Protein AF-A0AAW8NJ33-F1 (afdb_monomer_lite)

Radius of gyration: 16.61 Å; chains: 1; bounding box: 42×34×48 Å

pLDDT: mean 89.65, std 7.34, range [50.09, 96.75]

Sequence (175 aa):
MHDIQELSGLYKKQVSRLIEENIEGLTFYVKQEAFSHMTISAAFWHGDLYWNIWNKDGSKFEPHTRLSHDEFIVEDVYFNKDEATVKLRAIYDKWNQATADDDGEEDDEGEDLFSRLIRQSHEALAAAFH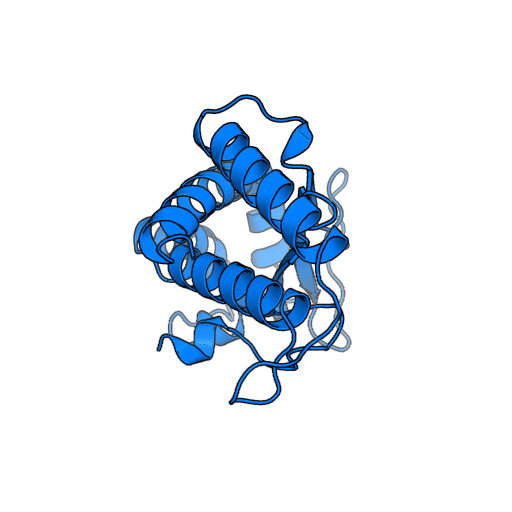SDTVTQQLMTILVQNPNFEAAKFNQVIRVEDPDGQFEFNFLEQLA

Secondary structure (DSSP, 8-state):
---HHHHHHHHHHHHHHHHHHTHHHHHHHHTSTTEEEEEEEEETTTTEEEEEEEEPTT--PPPPSS--STT-EEEETTT--SHHHHHHHHHHHHHHHHHHS------TTS--HHHHHHHHHHHHHHHHHTSHHHHHHHHHHHTTSTT--GGGHHHHEEE--TTSSS-S-GGGGG-

Organism: NCBI:txid173509

Foldseek 3Di:
DDDLQLLLVLLLVVLLVVCVVCVVVLLQFLQDPQWFAKEWAAPLLQQWIFIATGGDPPDDHDDDPPADRGSRDTDRLVPDDDPSSVVSNVVSVVLNVCVVVFPQDAPPVRHGSVRVVRLSNLLSNLVSCVDPSNVVSVCVRNVSHPPDDSVCNPVRYFYDDPVVSDPGGSNVVVD

Structure (mmCIF, N/CA/C/O backbone):
data_AF-A0AAW8NJ33-F1
#
_entry.id   AF-A0AAW8NJ33-F1
#
loop_
_atom_site.group_PDB
_atom_site.id
_atom_site.type_symbol
_atom_site.label_atom_id
_atom_site.label_alt_id
_atom_site.label_comp_id
_atom_site.label_asym_id
_atom_site.label_entity_id
_atom_site.label_seq_id
_atom_site.pdbx_PDB_ins_code
_atom_site.Cartn_x
_atom_site.Cartn_y
_atom_site.Cartn_z
_atom_site.occupancy
_atom_site.B_iso_or_equiv
_atom_site.auth_seq_id
_atom_site.auth_comp_id
_atom_site.auth_asym_id
_atom_site.auth_atom_id
_atom_site.pdbx_PDB_model_num
ATOM 1 N N . MET A 1 1 ? 16.441 -0.376 -15.353 1.00 50.09 1 MET A N 1
ATOM 2 C CA . MET A 1 1 ? 16.050 -0.545 -13.940 1.00 50.09 1 MET A CA 1
ATOM 3 C C . MET A 1 1 ? 15.988 0.817 -13.283 1.00 50.09 1 MET A C 1
ATOM 5 O O . MET A 1 1 ? 16.983 1.530 -13.322 1.00 50.09 1 MET A O 1
ATOM 9 N N . HIS A 1 2 ? 14.821 1.203 -12.765 1.00 57.69 2 HIS A N 1
ATOM 10 C CA . HIS A 1 2 ? 14.715 2.375 -11.894 1.00 57.69 2 HIS A CA 1
ATOM 11 C C . HIS A 1 2 ? 15.329 2.057 -10.529 1.00 57.69 2 HIS A C 1
ATOM 13 O O . HIS A 1 2 ? 15.330 0.903 -10.106 1.00 57.69 2 HIS A O 1
ATOM 19 N N . ASP A 1 3 ? 15.864 3.074 -9.862 1.00 76.50 3 ASP A N 1
ATOM 20 C CA . ASP A 1 3 ? 16.368 2.945 -8.500 1.00 76.50 3 ASP A CA 1
ATOM 21 C C . ASP A 1 3 ? 15.181 2.692 -7.553 1.00 76.50 3 ASP A C 1
ATOM 23 O O . ASP A 1 3 ? 14.226 3.474 -7.528 1.00 76.50 3 ASP A O 1
ATOM 27 N N . ILE A 1 4 ? 15.225 1.603 -6.778 1.00 81.50 4 ILE A N 1
ATOM 28 C CA . ILE A 1 4 ? 14.221 1.277 -5.750 1.00 81.50 4 ILE A CA 1
ATOM 29 C C . ILE A 1 4 ? 14.034 2.464 -4.786 1.00 81.50 4 ILE A C 1
ATOM 31 O O . ILE A 1 4 ? 12.927 2.709 -4.300 1.00 81.50 4 ILE A O 1
ATOM 35 N N . GLN A 1 5 ? 15.076 3.271 -4.555 1.00 84.50 5 GLN A N 1
ATOM 36 C CA . GLN A 1 5 ? 14.979 4.486 -3.743 1.00 84.50 5 GLN A CA 1
ATOM 37 C C . GLN A 1 5 ? 14.124 5.580 -4.396 1.00 84.50 5 GLN A C 1
ATOM 39 O O . GLN A 1 5 ? 13.364 6.265 -3.710 1.00 84.50 5 GLN A O 1
ATOM 44 N N . GLU A 1 6 ? 14.210 5.750 -5.717 1.00 90.00 6 GLU A N 1
ATOM 45 C CA . GLU A 1 6 ? 13.376 6.715 -6.439 1.00 90.00 6 GLU A CA 1
ATOM 46 C C . GLU A 1 6 ? 11.907 6.277 -6.399 1.00 90.00 6 GLU A C 1
ATOM 48 O O . GLU A 1 6 ? 11.032 7.068 -6.035 1.00 90.00 6 GLU A O 1
ATOM 53 N N . LEU A 1 7 ? 11.647 5.003 -6.708 1.00 93.94 7 LEU A N 1
ATOM 54 C CA . LEU A 1 7 ? 10.297 4.445 -6.746 1.00 93.94 7 LEU A CA 1
ATOM 55 C C . LEU A 1 7 ? 9.637 4.443 -5.357 1.00 93.94 7 LEU A C 1
ATOM 57 O O . LEU A 1 7 ? 8.502 4.900 -5.214 1.00 93.94 7 LEU A O 1
ATOM 61 N N . SER A 1 8 ? 10.366 4.045 -4.312 1.00 95.25 8 SER A N 1
ATOM 62 C CA . SER A 1 8 ? 9.876 4.122 -2.927 1.00 95.25 8 SER A CA 1
ATOM 63 C C . SER A 1 8 ? 9.587 5.563 -2.496 1.00 95.25 8 SER A C 1
ATOM 65 O O . SER A 1 8 ? 8.627 5.817 -1.770 1.00 95.25 8 SER A O 1
ATOM 67 N N . GLY A 1 9 ? 10.347 6.544 -2.993 1.00 94.94 9 GLY A N 1
ATOM 68 C CA . GLY A 1 9 ? 10.068 7.963 -2.785 1.00 94.94 9 GLY A CA 1
ATOM 69 C C . GLY A 1 9 ? 8.734 8.421 -3.388 1.00 94.94 9 GLY A C 1
ATOM 70 O O . GLY A 1 9 ? 8.048 9.254 -2.784 1.00 94.94 9 GLY A O 1
ATOM 71 N N . LEU A 1 10 ? 8.352 7.881 -4.550 1.00 94.75 10 LEU A N 1
ATOM 72 C CA . LEU A 1 10 ? 7.054 8.139 -5.182 1.00 94.75 10 LEU A CA 1
ATOM 73 C C . LEU A 1 10 ? 5.924 7.454 -4.413 1.00 94.75 10 LEU A C 1
ATOM 75 O O . LEU A 1 10 ? 4.955 8.126 -4.054 1.00 94.75 10 LEU A O 1
ATOM 79 N N . TYR A 1 11 ? 6.086 6.170 -4.079 1.00 95.56 11 TYR A N 1
ATOM 80 C CA . TYR A 1 11 ? 5.107 5.434 -3.278 1.00 95.56 11 TYR A CA 1
ATOM 81 C C . TYR A 1 11 ? 4.877 6.072 -1.922 1.00 95.56 11 TYR A C 1
ATOM 83 O O . TYR A 1 11 ? 3.733 6.254 -1.533 1.00 95.56 11 TYR A O 1
ATOM 91 N N . LYS A 1 12 ? 5.933 6.511 -1.234 1.00 95.75 12 LYS A N 1
ATOM 92 C CA . LYS A 1 12 ? 5.808 7.197 0.054 1.00 95.75 12 LYS A CA 1
ATOM 93 C C . LYS A 1 12 ? 4.862 8.392 -0.032 1.00 95.75 12 LYS A C 1
ATOM 95 O O . LYS A 1 12 ? 4.010 8.558 0.830 1.00 95.75 12 LYS A O 1
ATOM 100 N N . LYS A 1 13 ? 4.984 9.213 -1.082 1.00 94.25 13 LYS A N 1
ATOM 101 C CA . LYS A 1 13 ? 4.096 10.368 -1.288 1.00 94.25 13 LYS A CA 1
ATOM 102 C C . LYS A 1 13 ? 2.649 9.939 -1.539 1.00 94.25 13 LYS A C 1
ATOM 104 O O . LYS A 1 13 ? 1.752 10.539 -0.955 1.00 94.25 13 LYS A O 1
ATOM 109 N N . GLN A 1 14 ? 2.436 8.918 -2.372 1.00 92.50 14 GLN A N 1
ATOM 110 C CA . GLN A 1 14 ? 1.096 8.391 -2.651 1.00 92.50 14 GLN A CA 1
ATOM 111 C C . GLN A 1 14 ? 0.456 7.795 -1.400 1.00 92.50 14 GLN A C 1
ATOM 113 O O . GLN A 1 14 ? -0.628 8.207 -1.009 1.00 92.50 14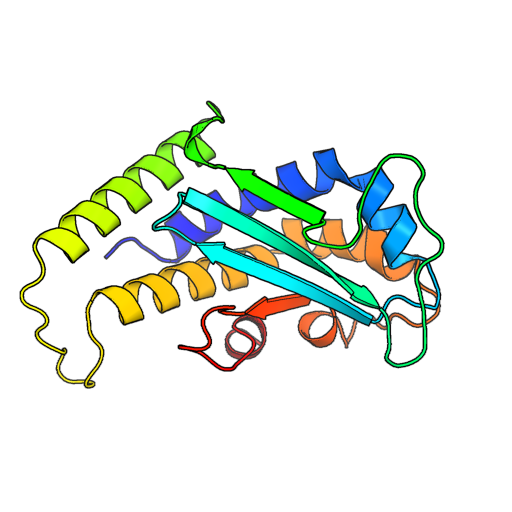 GLN A O 1
ATOM 118 N N . VAL A 1 15 ? 1.162 6.897 -0.717 1.00 94.81 15 VAL A N 1
ATOM 119 C CA . VAL A 1 15 ? 0.700 6.240 0.508 1.00 94.81 15 VAL A CA 1
ATOM 120 C C . VAL A 1 15 ? 0.384 7.265 1.596 1.00 94.81 15 VAL A C 1
ATOM 122 O O . VAL A 1 15 ? -0.680 7.186 2.201 1.00 94.81 15 VAL A O 1
ATOM 125 N N . SER A 1 16 ? 1.243 8.268 1.815 1.00 95.06 16 SER A N 1
ATOM 126 C CA . SER A 1 16 ? 0.956 9.337 2.780 1.00 95.06 16 SER A CA 1
ATOM 127 C C . SER A 1 16 ? -0.328 10.098 2.444 1.00 95.06 16 SER A C 1
ATOM 129 O O . SER A 1 16 ? -1.126 10.340 3.347 1.00 95.06 16 SER A O 1
ATOM 131 N N . ARG A 1 17 ? -0.565 10.430 1.165 1.00 92.62 17 ARG A N 1
ATOM 132 C CA . ARG A 1 17 ? -1.824 11.060 0.742 1.00 92.62 17 ARG A CA 1
ATOM 133 C C . ARG A 1 17 ? -3.015 10.139 0.994 1.00 92.62 17 ARG A C 1
ATOM 135 O O . ARG A 1 17 ? -3.997 10.577 1.578 1.00 92.62 17 ARG A O 1
ATOM 142 N N . LEU A 1 18 ? -2.918 8.873 0.592 1.00 92.81 18 LEU A N 1
ATOM 143 C CA . LEU A 1 18 ? -3.993 7.895 0.758 1.00 92.81 18 LEU A CA 1
ATOM 144 C C . LEU A 1 18 ? -4.374 7.709 2.229 1.00 92.81 18 LEU A C 1
ATOM 146 O O . LEU A 1 18 ? -5.561 7.632 2.546 1.00 92.81 18 LEU A O 1
ATOM 150 N N . ILE A 1 19 ? -3.389 7.703 3.133 1.00 95.12 19 ILE A N 1
ATOM 151 C CA . ILE A 1 19 ? -3.636 7.677 4.578 1.00 95.12 19 ILE A CA 1
ATOM 152 C C . ILE A 1 19 ? -4.395 8.932 5.025 1.00 95.12 19 ILE A C 1
ATOM 154 O O . ILE A 1 19 ? -5.353 8.822 5.786 1.00 95.12 19 ILE A O 1
ATOM 158 N N . GLU A 1 20 ? -3.988 10.117 4.566 1.00 94.38 20 GLU A N 1
ATOM 159 C CA . GLU A 1 20 ? -4.626 11.390 4.927 1.00 94.38 20 GLU A CA 1
ATOM 160 C C . GLU A 1 20 ? -6.067 11.490 4.409 1.00 94.38 20 GLU A C 1
ATOM 162 O O . GLU A 1 20 ? -6.969 11.858 5.164 1.00 94.38 20 GLU A O 1
ATOM 167 N N . GLU A 1 21 ? -6.302 11.120 3.151 1.00 91.88 21 GLU A N 1
ATOM 168 C CA . GLU A 1 21 ? -7.621 11.154 2.509 1.00 91.88 21 GLU A CA 1
ATOM 169 C C . GLU A 1 21 ? -8.598 10.151 3.141 1.00 91.88 21 GLU A C 1
ATOM 171 O O . GLU A 1 21 ? -9.796 10.423 3.221 1.00 91.88 21 GLU A O 1
ATOM 176 N N . ASN A 1 22 ? -8.088 9.027 3.659 1.00 92.88 22 ASN A N 1
ATOM 177 C CA . ASN A 1 22 ? -8.899 7.941 4.214 1.00 92.88 22 ASN A CA 1
ATOM 178 C C . ASN A 1 22 ? -8.799 7.806 5.743 1.00 92.88 22 ASN A C 1
ATOM 180 O O . ASN A 1 22 ? -9.251 6.806 6.312 1.00 92.88 22 ASN A O 1
ATOM 184 N N . ILE A 1 23 ? -8.253 8.813 6.434 1.00 94.25 23 ILE A N 1
ATOM 185 C CA . ILE A 1 23 ? -7.947 8.751 7.871 1.00 94.25 23 ILE A CA 1
ATOM 186 C C . ILE A 1 23 ? -9.169 8.422 8.741 1.00 94.25 23 ILE A C 1
ATOM 188 O O . ILE A 1 23 ? -9.048 7.673 9.714 1.00 94.25 23 ILE A O 1
ATOM 192 N N . GLU A 1 24 ? -10.354 8.937 8.385 1.00 94.00 24 GLU A N 1
ATOM 193 C CA . GLU A 1 24 ? -11.619 8.660 9.086 1.00 94.00 24 GLU A CA 1
ATOM 194 C C . GLU A 1 24 ? -11.956 7.163 9.024 1.00 94.00 24 GLU A C 1
ATOM 196 O O . GLU A 1 24 ? -12.227 6.549 10.057 1.00 94.00 24 GLU A O 1
ATOM 201 N N . GLY A 1 25 ? -11.885 6.567 7.829 1.00 94.06 25 GLY A N 1
ATOM 202 C CA . GLY A 1 25 ? -12.193 5.156 7.594 1.00 94.06 25 GLY A CA 1
ATOM 203 C C . GLY A 1 25 ? -11.167 4.212 8.202 1.00 94.06 25 GLY A C 1
ATOM 204 O O . GLY A 1 25 ? -11.546 3.270 8.899 1.00 94.06 25 GLY A O 1
ATOM 205 N N . LEU A 1 26 ? -9.879 4.512 8.008 1.00 95.56 26 LEU A N 1
ATOM 206 C CA . LEU A 1 26 ? -8.781 3.754 8.605 1.00 95.56 26 LEU A CA 1
ATOM 207 C C . LEU A 1 26 ? -8.940 3.722 10.124 1.00 95.56 26 LEU A C 1
ATOM 209 O O . LEU A 1 26 ? -8.986 2.653 10.724 1.00 95.56 26 LEU A O 1
ATOM 213 N N . THR A 1 27 ? -9.136 4.884 10.748 1.00 96.00 27 THR A N 1
ATOM 214 C CA . THR A 1 27 ? -9.360 4.978 12.195 1.00 96.00 27 THR A CA 1
ATOM 215 C C . THR A 1 27 ? -10.614 4.225 12.630 1.00 96.00 27 THR A C 1
ATOM 217 O O . THR A 1 27 ? -10.607 3.541 13.656 1.00 96.00 27 THR A O 1
ATOM 220 N N . PHE A 1 28 ? -11.706 4.343 11.870 1.00 96.50 28 PHE A N 1
ATOM 221 C CA . PHE A 1 28 ? -12.968 3.693 12.193 1.00 96.50 28 PHE A CA 1
ATOM 222 C C . PHE A 1 28 ? -12.852 2.169 12.223 1.00 96.50 28 PHE A C 1
ATOM 224 O O . PHE A 1 28 ? -13.362 1.569 13.170 1.00 96.50 28 PHE A O 1
ATOM 231 N N . TYR A 1 29 ? -12.205 1.557 11.229 1.00 96.56 29 TYR A N 1
ATOM 232 C CA . TYR A 1 29 ? -12.073 0.103 11.144 1.00 96.56 29 TYR A CA 1
ATOM 233 C C . TYR A 1 29 ? -10.950 -0.434 12.029 1.00 96.56 29 TYR A C 1
ATOM 235 O O . TYR A 1 29 ? -11.167 -1.395 12.768 1.00 96.56 29 TYR A O 1
ATOM 243 N N . VAL A 1 30 ? -9.783 0.219 12.038 1.00 95.94 30 VAL A N 1
ATOM 244 C CA . VAL A 1 30 ? -8.616 -0.238 12.805 1.00 95.94 30 VAL A CA 1
ATOM 245 C C . VAL A 1 30 ? -8.900 -0.280 14.300 1.00 95.94 30 VAL A C 1
ATOM 247 O O . VAL A 1 30 ? -8.473 -1.222 14.952 1.00 95.94 30 VAL A O 1
ATOM 250 N N . LYS A 1 31 ? -9.648 0.671 14.872 1.00 96.31 31 LYS A N 1
ATOM 251 C CA . LYS A 1 31 ? -9.923 0.674 16.323 1.00 96.31 31 LYS A CA 1
ATOM 252 C C . LYS A 1 31 ? -10.848 -0.458 16.793 1.00 96.31 31 LYS A C 1
ATOM 254 O O . LYS A 1 31 ? -10.980 -0.667 17.998 1.00 96.31 31 LYS A O 1
ATOM 259 N N . GLN A 1 32 ? -11.545 -1.139 15.882 1.00 95.81 32 GLN A N 1
ATOM 260 C CA . GLN A 1 32 ? -12.498 -2.182 16.255 1.00 95.81 32 GLN A CA 1
ATOM 261 C C . GLN A 1 32 ? -11.769 -3.449 16.703 1.00 95.81 32 GLN A C 1
ATOM 263 O O . GLN A 1 32 ? -10.747 -3.832 16.136 1.00 95.81 32 GLN A O 1
ATOM 268 N N . GLU A 1 33 ? -12.332 -4.170 17.675 1.00 94.81 33 GLU A N 1
ATOM 269 C CA . GLU A 1 33 ? -11.766 -5.447 18.136 1.00 94.81 33 GLU A CA 1
ATOM 270 C C . GLU A 1 33 ? -11.674 -6.495 17.021 1.00 94.81 33 GLU A C 1
ATOM 272 O O . GLU A 1 33 ? -10.797 -7.363 17.067 1.00 94.81 33 GLU A O 1
ATOM 277 N N . ALA A 1 34 ? -12.548 -6.383 16.016 1.00 95.56 34 ALA A N 1
ATOM 278 C CA . ALA A 1 34 ? -12.573 -7.239 14.845 1.00 95.56 34 ALA A CA 1
ATOM 279 C C . ALA A 1 34 ? -11.354 -7.056 13.932 1.00 95.56 34 ALA A C 1
ATOM 281 O O . ALA A 1 34 ? -11.086 -7.968 13.166 1.00 95.56 34 ALA A O 1
ATOM 282 N N . PHE A 1 35 ? -10.606 -5.950 14.001 1.00 96.31 35 PHE A N 1
ATOM 283 C CA . PHE A 1 35 ? -9.455 -5.712 13.125 1.00 96.31 35 PHE A CA 1
ATOM 284 C C . PHE A 1 35 ? -8.351 -6.767 13.303 1.00 96.31 35 PHE A C 1
ATOM 286 O O . PHE A 1 35 ? -7.963 -7.086 14.429 1.00 96.31 35 PHE A O 1
ATOM 293 N N . SER A 1 36 ? -7.851 -7.290 12.182 1.00 95.06 36 SER A N 1
ATOM 294 C CA . SER A 1 36 ? -6.773 -8.282 12.103 1.00 95.06 36 SER A CA 1
ATOM 295 C C . SER A 1 36 ? -5.500 -7.670 11.520 1.00 95.06 36 SER A C 1
ATOM 297 O O . SER A 1 36 ? -4.483 -7.600 12.208 1.00 95.06 36 SER A O 1
ATOM 299 N N . HIS A 1 37 ? -5.561 -7.217 10.266 1.00 95.44 37 HIS A N 1
ATOM 300 C CA . HIS A 1 37 ? -4.430 -6.666 9.518 1.00 95.44 37 HIS A CA 1
ATOM 301 C C . HIS A 1 37 ? -4.915 -5.889 8.282 1.00 95.44 37 HIS A C 1
ATOM 303 O O . HIS A 1 37 ? -6.112 -5.824 7.996 1.00 95.44 37 HIS A O 1
ATOM 309 N N . MET A 1 38 ? -3.972 -5.294 7.558 1.00 95.38 38 MET A N 1
ATOM 310 C CA . MET A 1 38 ? -4.146 -4.627 6.275 1.00 95.38 38 MET A CA 1
ATOM 311 C C . MET A 1 38 ? -3.186 -5.227 5.252 1.00 95.38 38 MET A C 1
ATOM 313 O O . MET A 1 38 ? -2.046 -5.547 5.595 1.00 95.38 38 MET A O 1
ATOM 317 N N . THR A 1 39 ? -3.636 -5.333 4.007 1.00 94.62 39 THR A N 1
ATOM 318 C CA . THR A 1 39 ? -2.804 -5.760 2.873 1.00 94.62 39 THR A CA 1
ATOM 319 C C . THR A 1 39 ? -2.767 -4.653 1.836 1.00 94.62 39 THR A C 1
ATOM 321 O O . THR A 1 39 ? -3.812 -4.068 1.536 1.00 94.62 39 THR A O 1
ATOM 324 N N . ILE A 1 40 ? -1.586 -4.380 1.291 1.00 94.81 40 ILE A N 1
ATOM 325 C CA . ILE A 1 40 ? -1.364 -3.359 0.274 1.00 94.81 40 ILE A CA 1
ATOM 326 C C . ILE A 1 40 ? -0.598 -3.971 -0.896 1.00 94.81 40 ILE A C 1
ATOM 328 O O . ILE A 1 40 ? 0.382 -4.683 -0.688 1.00 94.81 40 ILE A O 1
ATOM 332 N N . SER A 1 41 ? -1.030 -3.679 -2.116 1.00 94.06 41 SER A N 1
ATOM 333 C CA . SER A 1 41 ? -0.405 -4.188 -3.336 1.00 94.06 41 SER A CA 1
AT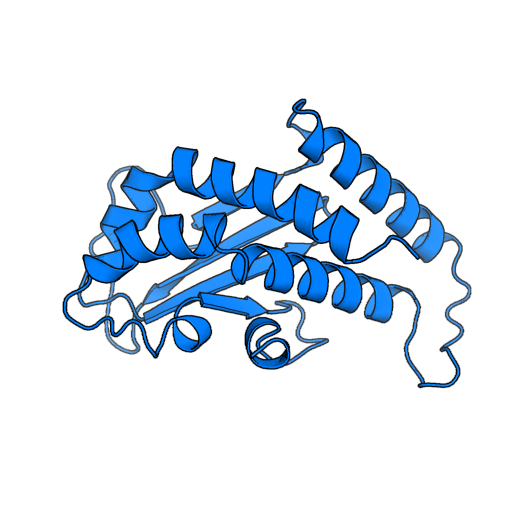OM 334 C C . SER A 1 41 ? -0.389 -3.139 -4.443 1.00 94.06 41 SER A C 1
ATOM 336 O O . SER A 1 41 ? -1.177 -2.187 -4.438 1.00 94.06 41 SER A O 1
ATOM 338 N N . ALA A 1 42 ? 0.544 -3.294 -5.382 1.00 91.94 42 ALA A N 1
ATOM 339 C CA . ALA A 1 42 ? 0.683 -2.422 -6.542 1.00 91.94 42 ALA A CA 1
ATOM 340 C C . ALA A 1 42 ? 0.482 -3.222 -7.830 1.00 91.94 42 ALA A C 1
ATOM 342 O O . ALA A 1 42 ? 1.352 -3.997 -8.226 1.00 91.94 42 ALA A O 1
ATOM 343 N N . ALA A 1 43 ? -0.626 -2.969 -8.524 1.00 89.69 43 ALA A N 1
ATOM 344 C CA . ALA A 1 43 ? -0.909 -3.554 -9.830 1.00 89.69 43 ALA A CA 1
ATOM 345 C C . ALA A 1 43 ? -0.485 -2.577 -10.930 1.00 89.69 43 ALA A C 1
ATOM 347 O O . ALA A 1 43 ? -1.305 -1.856 -11.504 1.00 89.69 43 ALA A O 1
ATOM 348 N N . PHE A 1 44 ? 0.817 -2.511 -11.220 1.00 84.12 44 PHE A N 1
ATOM 349 C CA . PHE A 1 44 ? 1.364 -1.512 -12.150 1.00 84.12 44 PHE A CA 1
ATOM 350 C C . PHE A 1 44 ? 0.756 -1.585 -13.563 1.00 84.12 44 PHE A C 1
ATOM 352 O O . PHE A 1 44 ? 0.695 -0.576 -14.262 1.00 84.12 44 PHE A O 1
ATOM 359 N N . TRP A 1 45 ? 0.285 -2.763 -13.982 1.00 85.94 45 TRP A N 1
ATOM 360 C CA . TRP A 1 45 ? -0.331 -2.987 -15.292 1.00 85.94 45 TRP A CA 1
ATOM 361 C C . TRP A 1 45 ? -1.751 -2.415 -15.399 1.00 85.94 45 TRP A C 1
ATOM 363 O O . TRP A 1 45 ? -2.206 -2.102 -16.499 1.00 85.94 45 TRP A O 1
ATOM 373 N N . HIS A 1 46 ? -2.434 -2.230 -14.268 1.00 84.38 46 HIS A N 1
ATOM 374 C CA . HIS A 1 46 ? -3.692 -1.482 -14.178 1.00 84.38 46 HIS A CA 1
ATOM 375 C C . HIS A 1 46 ? -3.480 -0.040 -13.710 1.00 84.38 46 HIS A C 1
ATOM 377 O O . HIS A 1 46 ? -4.336 0.808 -13.930 1.00 84.38 46 HIS A O 1
ATOM 383 N N . GLY A 1 47 ? -2.305 0.257 -13.151 1.00 84.31 47 GLY A N 1
ATOM 384 C CA . GLY A 1 47 ? -2.009 1.544 -12.540 1.00 84.31 47 GLY A CA 1
ATOM 385 C C . GLY A 1 47 ? -2.692 1.728 -11.197 1.00 84.31 47 GLY A C 1
ATOM 386 O O . GLY A 1 47 ? -2.904 2.865 -10.801 1.00 84.31 47 GLY A O 1
ATOM 387 N N . ASP A 1 48 ? -2.994 0.642 -10.492 1.00 89.25 48 ASP A N 1
ATOM 388 C CA . ASP A 1 48 ? -3.740 0.703 -9.242 1.00 89.25 48 ASP A CA 1
ATOM 389 C C . ASP A 1 48 ? -2.856 0.435 -8.023 1.00 89.25 48 ASP A C 1
ATOM 391 O O . ASP A 1 48 ? -1.921 -0.376 -8.059 1.00 89.25 48 ASP A O 1
ATOM 395 N N . LEU A 1 49 ? -3.202 1.089 -6.915 1.00 91.44 49 LEU A N 1
ATOM 396 C CA . LEU A 1 49 ? -2.805 0.678 -5.572 1.00 91.44 49 LEU A CA 1
ATOM 397 C C . LEU A 1 49 ? -4.030 0.154 -4.832 1.00 91.44 49 LEU A C 1
ATOM 399 O O . LEU A 1 49 ? -4.998 0.891 -4.625 1.00 91.44 49 LEU A O 1
ATOM 403 N N . TYR A 1 50 ? -3.960 -1.103 -4.405 1.00 92.12 50 TYR A N 1
ATOM 404 C CA . TYR A 1 50 ? -5.016 -1.743 -3.634 1.00 92.12 50 TYR A CA 1
ATOM 405 C C . TYR A 1 50 ? -4.655 -1.734 -2.155 1.00 92.12 50 TYR A C 1
ATOM 407 O O . TYR A 1 50 ? -3.537 -2.080 -1.779 1.00 92.12 50 TYR A O 1
ATOM 415 N N . TRP A 1 51 ? -5.614 -1.370 -1.306 1.00 94.00 51 TRP A N 1
ATOM 416 C CA . TRP A 1 51 ? -5.506 -1.460 0.147 1.00 94.00 51 TRP A CA 1
ATOM 417 C C . TRP A 1 51 ? -6.762 -2.125 0.696 1.00 94.00 51 TRP A C 1
ATOM 419 O O . TRP A 1 51 ? -7.861 -1.605 0.522 1.00 94.00 51 TRP A O 1
ATOM 429 N N . ASN A 1 52 ? -6.603 -3.235 1.414 1.00 93.88 52 ASN A N 1
ATOM 430 C CA . ASN A 1 52 ? -7.702 -3.935 2.082 1.00 93.88 52 ASN A CA 1
ATOM 431 C C . ASN A 1 52 ? -7.543 -3.921 3.603 1.00 93.88 52 ASN A C 1
ATOM 433 O O . ASN A 1 52 ? -6.423 -3.892 4.121 1.00 93.88 52 ASN A O 1
ATOM 437 N N . ILE A 1 53 ? -8.669 -3.965 4.322 1.00 95.25 53 ILE A N 1
ATOM 438 C CA . ILE A 1 53 ? -8.704 -4.076 5.783 1.00 95.25 53 ILE A CA 1
ATOM 439 C C . ILE A 1 53 ? -9.428 -5.365 6.163 1.00 95.25 53 ILE A C 1
ATOM 441 O O . ILE A 1 53 ? -10.609 -5.546 5.873 1.00 95.25 53 ILE A O 1
ATOM 445 N N . TRP A 1 54 ? -8.725 -6.234 6.881 1.00 95.31 54 TRP A N 1
ATOM 446 C CA . TRP A 1 54 ? -9.200 -7.568 7.214 1.00 95.31 54 TRP A CA 1
ATOM 447 C C . TRP A 1 54 ? -9.658 -7.657 8.663 1.00 95.31 54 TRP A C 1
ATOM 449 O O . TRP A 1 54 ? -9.018 -7.147 9.591 1.00 95.31 54 TRP A O 1
ATOM 459 N N . ASN A 1 55 ? -10.764 -8.359 8.865 1.00 94.75 55 ASN A N 1
ATOM 460 C CA . ASN A 1 55 ? -11.244 -8.772 10.172 1.00 94.75 55 ASN A CA 1
ATOM 461 C C . ASN A 1 55 ? -10.590 -10.090 10.621 1.00 94.75 55 ASN A C 1
ATOM 463 O O . ASN A 1 55 ? -10.072 -10.867 9.825 1.00 94.75 55 ASN A O 1
ATOM 467 N N . LYS A 1 56 ? -10.611 -10.347 11.928 1.00 94.56 56 LYS A N 1
ATOM 468 C CA . LYS A 1 56 ? -10.211 -11.619 12.533 1.00 94.56 56 LYS A CA 1
ATOM 469 C C . LYS A 1 56 ? -11.202 -12.707 12.145 1.00 94.56 56 LYS A C 1
ATOM 471 O O . LYS A 1 56 ? -12.409 -12.455 12.079 1.00 94.56 56 LYS A O 1
ATOM 476 N N . ASP A 1 57 ? -10.701 -13.929 12.012 1.00 92.81 57 ASP A N 1
ATOM 477 C CA . ASP A 1 57 ? -11.531 -15.104 11.771 1.00 92.81 57 ASP A CA 1
ATOM 478 C C . ASP A 1 57 ? -12.653 -15.216 12.811 1.00 92.81 57 ASP A C 1
ATOM 480 O O . ASP A 1 57 ? -12.445 -15.069 14.019 1.00 92.81 57 ASP A O 1
ATOM 484 N N . GLY A 1 58 ? -13.877 -15.435 12.331 1.00 92.94 58 GLY A N 1
ATOM 485 C CA . GLY A 1 58 ? -15.071 -15.532 13.175 1.00 92.94 58 GLY A CA 1
ATOM 486 C C . GLY A 1 58 ? -15.578 -14.206 13.758 1.00 92.94 58 GLY A C 1
ATOM 487 O O . GLY A 1 58 ? -16.609 -14.210 14.427 1.00 92.94 58 GLY A O 1
ATOM 488 N N . SER A 1 59 ? -14.912 -13.079 13.490 1.00 94.50 59 SER A N 1
ATOM 489 C CA . SER A 1 59 ? -15.368 -11.730 13.861 1.00 94.50 59 SER A CA 1
ATOM 490 C C . SER A 1 59 ? -15.928 -10.995 12.643 1.00 94.50 59 SER A C 1
ATOM 492 O O . SER A 1 59 ? -15.723 -11.430 11.516 1.00 94.50 59 SER A O 1
ATOM 494 N N . LYS A 1 60 ? -16.635 -9.878 12.835 1.00 94.75 60 LYS A N 1
ATOM 495 C CA . LYS A 1 60 ? -17.072 -8.984 11.748 1.00 94.75 60 LYS A CA 1
ATOM 496 C C . LYS A 1 60 ? -16.907 -7.536 12.180 1.00 94.75 60 LYS A C 1
ATOM 498 O O . LYS A 1 60 ? -17.058 -7.244 13.364 1.00 94.75 60 LYS A O 1
ATOM 503 N N . PHE A 1 61 ? -16.609 -6.654 11.233 1.00 95.88 61 PHE A N 1
ATOM 504 C CA . PHE A 1 61 ? -16.648 -5.224 11.497 1.00 95.88 61 PHE A CA 1
ATOM 505 C C . PHE A 1 61 ? -18.086 -4.750 11.683 1.00 95.88 61 PHE A C 1
ATOM 507 O O . PHE A 1 61 ? -19.000 -5.186 10.980 1.00 95.88 61 PHE A O 1
ATOM 514 N N . GLU A 1 62 ? -18.262 -3.797 12.588 1.00 95.56 62 GLU A N 1
ATOM 515 C CA . GLU A 1 62 ? -19.412 -2.914 12.539 1.00 95.56 62 GLU A CA 1
ATOM 516 C C . GLU A 1 62 ? -19.270 -2.021 11.297 1.00 95.56 62 GLU A C 1
ATOM 518 O O . GLU A 1 62 ? -18.213 -1.402 11.110 1.00 95.56 62 GLU A O 1
ATOM 523 N N . PRO A 1 63 ? -20.290 -1.959 10.427 1.00 93.81 63 PRO A N 1
ATOM 524 C CA . PRO A 1 63 ? -20.174 -1.289 9.141 1.00 93.81 63 PRO A CA 1
ATOM 525 C C . PRO A 1 63 ? -20.131 0.234 9.297 1.00 93.81 63 PRO A C 1
ATOM 527 O O . PRO A 1 63 ? -20.868 0.822 10.095 1.00 93.81 63 PRO A O 1
ATOM 530 N N . HIS A 1 64 ? -19.320 0.897 8.473 1.00 92.88 64 HIS A N 1
ATOM 531 C CA . HIS A 1 64 ? -19.401 2.344 8.307 1.00 92.88 64 HIS A CA 1
ATOM 532 C C . HIS A 1 64 ? -20.512 2.708 7.312 1.00 92.88 64 HIS A C 1
ATOM 534 O O . HIS A 1 64 ? -20.705 2.046 6.297 1.00 92.88 64 HIS A O 1
ATOM 540 N N . THR A 1 65 ? -21.222 3.813 7.549 1.00 89.69 65 THR A N 1
ATOM 541 C CA . THR A 1 65 ? -22.359 4.229 6.696 1.00 89.69 65 THR A CA 1
ATOM 542 C C . THR A 1 65 ? -21.968 4.625 5.270 1.00 89.69 65 THR A C 1
ATOM 544 O O . THR A 1 65 ? -22.833 4.707 4.403 1.00 89.69 65 THR A O 1
ATOM 547 N N . ARG A 1 66 ? -20.684 4.922 5.037 1.00 88.00 66 ARG A N 1
ATOM 548 C CA . ARG A 1 66 ? -20.175 5.487 3.776 1.00 88.00 66 ARG A CA 1
ATOM 549 C C . ARG A 1 66 ? -18.920 4.808 3.228 1.00 88.00 66 ARG A C 1
ATOM 551 O O . ARG A 1 66 ? -18.522 5.134 2.122 1.00 88.00 66 ARG A O 1
ATOM 558 N N . LEU A 1 67 ? -18.269 3.944 4.007 1.00 87.00 67 LEU A N 1
ATOM 559 C CA . LEU A 1 67 ? -16.954 3.387 3.669 1.00 87.00 67 LEU A CA 1
ATOM 560 C C . LEU A 1 67 ? -17.030 1.869 3.790 1.00 87.00 67 LEU A C 1
ATOM 562 O O . LEU A 1 67 ? -17.514 1.379 4.805 1.00 87.00 67 LEU A O 1
ATOM 566 N N . SER A 1 68 ? -16.571 1.137 2.783 1.00 87.56 68 SER A N 1
ATOM 567 C CA . SER A 1 68 ? -16.399 -0.321 2.852 1.00 87.56 68 SER A CA 1
ATOM 568 C C . SER A 1 68 ? -15.040 -0.645 3.466 1.00 87.56 68 SER A C 1
ATOM 570 O O . SER A 1 68 ? -14.138 0.166 3.315 1.00 87.56 68 SER A O 1
ATOM 572 N N . HIS A 1 69 ? -14.889 -1.781 4.155 1.00 85.88 69 HIS A N 1
ATOM 573 C CA . HIS A 1 69 ? -13.566 -2.317 4.522 1.00 85.88 69 HIS A CA 1
ATOM 574 C C . HIS A 1 69 ? -13.001 -3.273 3.456 1.00 85.88 69 HIS A C 1
ATOM 576 O O . HIS A 1 69 ? -11.787 -3.474 3.398 1.00 85.88 69 HIS A O 1
ATOM 582 N N . ASP A 1 70 ? -13.880 -3.845 2.627 1.00 83.62 70 ASP A N 1
ATOM 583 C CA . ASP A 1 70 ? -13.528 -4.634 1.445 1.00 83.62 70 ASP A CA 1
ATOM 584 C C . ASP A 1 70 ? -13.130 -3.676 0.319 1.00 83.62 70 ASP A C 1
ATOM 586 O O . ASP A 1 70 ? -13.861 -2.705 0.095 1.00 83.62 70 ASP A O 1
ATOM 590 N N . GLU A 1 71 ? -12.000 -3.930 -0.354 1.00 82.56 71 GLU A N 1
ATOM 591 C CA . GLU A 1 71 ? -11.421 -3.040 -1.381 1.00 82.56 71 GLU A CA 1
ATOM 592 C C . GLU A 1 71 ? -11.350 -1.589 -0.889 1.00 82.56 71 GLU A C 1
ATOM 594 O O . GLU A 1 71 ? -11.746 -0.649 -1.576 1.00 82.56 71 GLU A O 1
ATOM 599 N N . PHE A 1 72 ? -10.892 -1.429 0.361 1.00 84.88 72 PHE A N 1
ATOM 600 C CA . PHE A 1 72 ? -10.970 -0.180 1.121 1.00 84.88 72 PHE A CA 1
ATOM 601 C C . PHE A 1 72 ? -10.430 1.022 0.332 1.00 84.88 72 PHE A C 1
ATOM 603 O O . PHE A 1 72 ? -11.053 2.085 0.340 1.00 84.88 72 PHE A O 1
ATOM 610 N N . ILE A 1 73 ? -9.307 0.850 -0.372 1.00 81.81 73 ILE A N 1
ATOM 611 C CA . ILE A 1 73 ? -8.821 1.793 -1.385 1.00 81.81 73 ILE A CA 1
ATOM 612 C C . ILE A 1 73 ? -8.493 1.021 -2.660 1.00 81.81 73 ILE A C 1
ATOM 614 O O . ILE A 1 73 ? -7.741 0.047 -2.626 1.00 81.81 73 ILE A O 1
ATOM 618 N N . VAL A 1 74 ? -9.009 1.530 -3.777 1.00 81.38 74 VAL A N 1
ATOM 619 C CA . VAL A 1 74 ? -8.540 1.238 -5.132 1.00 81.38 74 VAL A CA 1
ATOM 620 C C . VAL A 1 74 ? -8.158 2.582 -5.739 1.00 81.38 74 VAL A C 1
ATOM 622 O O . VAL A 1 74 ? -9.029 3.348 -6.151 1.00 81.38 74 VAL A O 1
ATOM 625 N N . GLU A 1 75 ? -6.872 2.922 -5.685 1.00 81.44 75 GLU A N 1
ATOM 626 C CA . GLU A 1 75 ? -6.377 4.198 -6.204 1.00 81.44 75 GLU A CA 1
ATOM 627 C C . GLU A 1 75 ? -5.821 4.010 -7.608 1.00 81.44 75 GLU A C 1
ATOM 629 O O . GLU A 1 75 ? -4.720 3.482 -7.767 1.00 81.44 75 GLU A O 1
ATOM 634 N N . ASP A 1 76 ? -6.553 4.525 -8.594 1.00 81.12 76 ASP A N 1
ATOM 635 C CA . ASP A 1 76 ? -6.094 4.593 -9.976 1.00 81.12 76 ASP A CA 1
ATOM 636 C C . ASP A 1 76 ? -5.124 5.774 -10.148 1.00 81.12 76 ASP A C 1
ATOM 638 O O . ASP A 1 76 ? -5.495 6.955 -10.260 1.00 81.12 76 ASP A O 1
ATOM 642 N N . VAL A 1 77 ? -3.839 5.430 -10.201 1.00 76.25 77 VAL A N 1
ATOM 643 C CA . VAL A 1 77 ? -2.712 6.340 -10.415 1.00 76.25 77 VAL A CA 1
ATOM 644 C C . VAL A 1 77 ? -2.866 7.097 -11.746 1.00 76.25 77 VAL A C 1
ATOM 646 O O . VAL A 1 77 ? -2.304 8.174 -11.920 1.00 76.25 77 VAL A O 1
ATOM 649 N N . TYR A 1 78 ? -3.658 6.644 -12.715 1.00 76.88 78 TYR A N 1
ATOM 650 C CA . TYR A 1 78 ? -3.823 7.363 -13.977 1.00 76.88 78 TYR A CA 1
ATOM 651 C C . TYR A 1 78 ? -4.654 8.652 -13.876 1.00 76.88 78 TYR A C 1
ATOM 653 O O . TYR A 1 78 ? -4.485 9.533 -14.737 1.00 76.88 78 TYR A O 1
ATOM 661 N N . PHE A 1 79 ? -5.512 8.808 -12.860 1.00 76.06 79 PHE A N 1
ATOM 662 C CA . PHE A 1 79 ? -6.421 9.959 -12.750 1.00 76.06 79 PHE A CA 1
ATOM 663 C C . PHE A 1 79 ? -5.870 11.140 -11.947 1.00 76.06 79 PHE A C 1
ATOM 665 O O . PHE A 1 79 ? -6.334 12.274 -12.139 1.00 76.06 79 PHE A O 1
ATOM 672 N N . ASN A 1 80 ? -4.865 10.926 -11.096 1.00 76.19 80 ASN A N 1
ATOM 673 C CA . ASN A 1 80 ? -4.283 12.008 -10.311 1.00 76.19 80 ASN A CA 1
ATOM 674 C C . ASN A 1 80 ? -3.232 12.803 -11.109 1.00 76.19 80 ASN A C 1
ATOM 676 O O . ASN A 1 80 ? -2.570 12.300 -12.016 1.00 76.19 80 ASN A O 1
ATOM 680 N N . LYS A 1 81 ? -3.098 14.096 -10.806 1.00 82.94 81 LYS A N 1
ATOM 681 C CA . LYS A 1 81 ? -2.209 15.024 -11.530 1.00 82.94 81 LYS A CA 1
ATOM 682 C C . LYS A 1 81 ? -1.080 15.579 -10.676 1.00 82.94 81 LYS A C 1
ATOM 684 O O . LYS A 1 81 ? -0.341 16.444 -11.149 1.00 82.94 81 LYS A O 1
ATOM 689 N N . ASP A 1 82 ? -0.941 15.129 -9.433 1.00 88.00 82 ASP A N 1
ATOM 690 C CA . ASP A 1 82 ? 0.223 15.496 -8.640 1.00 88.00 82 ASP A CA 1
ATOM 691 C C . ASP A 1 82 ? 1.514 14.926 -9.250 1.00 88.00 82 ASP A C 1
ATOM 693 O O . ASP A 1 82 ? 1.523 13.939 -9.990 1.00 88.00 82 ASP A O 1
ATOM 697 N N . GLU A 1 83 ? 2.631 15.576 -8.931 1.00 89.81 83 GLU A N 1
ATOM 698 C CA . GLU A 1 83 ? 3.932 15.269 -9.522 1.00 89.81 83 GLU A CA 1
ATOM 699 C C . GLU A 1 83 ? 4.363 13.811 -9.299 1.00 89.81 83 GLU A C 1
ATOM 701 O O . GLU A 1 83 ? 4.979 13.216 -10.183 1.00 89.81 83 GLU A O 1
ATOM 706 N N . ALA A 1 84 ? 4.069 13.232 -8.130 1.00 89.25 84 ALA A N 1
ATOM 707 C CA . ALA A 1 84 ? 4.504 11.877 -7.817 1.00 89.25 84 ALA A CA 1
ATOM 708 C C . ALA A 1 84 ? 3.698 10.843 -8.605 1.00 89.25 84 ALA A C 1
ATOM 710 O O . ALA A 1 84 ? 4.288 9.919 -9.159 1.00 89.25 84 ALA A O 1
ATOM 711 N N . THR A 1 85 ? 2.388 11.052 -8.729 1.00 88.44 85 THR A N 1
ATOM 712 C CA . THR A 1 85 ? 1.514 10.212 -9.552 1.00 88.44 85 THR A CA 1
ATOM 713 C C . THR A 1 85 ? 1.921 10.257 -11.021 1.00 88.44 85 THR A C 1
ATOM 715 O O . THR A 1 85 ? 2.107 9.216 -11.643 1.00 88.44 85 THR A O 1
ATOM 718 N N . VAL A 1 86 ? 2.149 11.452 -11.578 1.00 91.19 86 VAL A N 1
ATOM 719 C CA . VAL A 1 86 ? 2.563 11.597 -12.985 1.00 91.19 86 VAL A CA 1
ATOM 720 C C . VAL A 1 86 ? 3.876 10.857 -13.262 1.00 91.19 86 VAL A C 1
ATOM 722 O O . VAL A 1 86 ? 4.030 10.241 -14.317 1.00 91.19 86 VAL A O 1
ATOM 725 N N . LYS A 1 87 ? 4.822 10.885 -12.315 1.00 92.81 87 LYS A N 1
ATOM 726 C CA . LYS A 1 87 ? 6.076 10.129 -12.427 1.00 92.81 87 LYS A CA 1
ATOM 727 C C . LYS A 1 87 ? 5.856 8.623 -12.317 1.00 92.81 87 LYS A C 1
ATOM 729 O O . LYS A 1 87 ? 6.425 7.895 -13.123 1.00 92.81 87 LYS A O 1
ATOM 734 N N . LEU A 1 88 ? 5.032 8.171 -11.371 1.00 92.00 88 LEU A N 1
ATOM 735 C CA . LEU A 1 88 ? 4.721 6.752 -11.186 1.00 92.00 88 LEU A CA 1
ATOM 736 C C . LEU A 1 88 ? 4.045 6.174 -12.436 1.00 92.00 88 LEU A C 1
ATOM 738 O O . LEU A 1 88 ? 4.506 5.175 -12.979 1.00 92.00 88 LEU A O 1
ATOM 742 N N . ARG A 1 89 ? 3.062 6.894 -12.984 1.00 90.88 89 ARG A N 1
ATOM 743 C CA . ARG A 1 89 ? 2.434 6.590 -14.272 1.00 90.88 89 ARG A CA 1
ATOM 744 C C . ARG A 1 89 ? 3.459 6.436 -15.395 1.00 90.88 89 ARG A C 1
ATOM 746 O O . ARG A 1 89 ? 3.417 5.466 -16.138 1.00 90.88 89 ARG A O 1
ATOM 753 N N . ALA A 1 90 ? 4.393 7.377 -15.526 1.00 91.81 90 ALA A N 1
ATOM 754 C CA . ALA A 1 90 ? 5.407 7.310 -16.576 1.00 91.81 90 ALA A CA 1
ATOM 755 C C . ALA A 1 90 ? 6.364 6.113 -16.415 1.00 91.81 90 ALA A C 1
ATOM 757 O O . ALA A 1 90 ? 6.947 5.668 -17.404 1.00 91.81 90 ALA A O 1
ATOM 758 N N . ILE A 1 91 ? 6.561 5.613 -15.191 1.00 92.81 91 ILE A N 1
ATOM 759 C CA . ILE A 1 91 ? 7.319 4.383 -14.926 1.00 92.81 91 ILE A CA 1
ATOM 760 C C . ILE A 1 91 ? 6.493 3.171 -15.360 1.00 92.81 91 ILE A C 1
ATOM 762 O O . ILE A 1 91 ? 6.989 2.364 -16.142 1.00 92.81 91 ILE A O 1
ATOM 766 N N . TYR A 1 92 ? 5.234 3.087 -14.929 1.00 92.56 92 TYR A N 1
ATOM 767 C CA . TYR A 1 92 ? 4.332 1.995 -15.296 1.00 92.56 92 TYR A CA 1
ATOM 768 C C . TYR A 1 92 ? 4.117 1.900 -16.809 1.00 92.56 92 TYR A C 1
ATOM 770 O O . TYR A 1 92 ? 4.210 0.815 -17.367 1.00 92.56 92 TYR A O 1
ATOM 778 N N . ASP A 1 93 ? 3.945 3.028 -17.504 1.00 91.38 93 ASP A N 1
ATOM 779 C CA . ASP A 1 93 ? 3.800 3.055 -18.965 1.00 91.38 93 ASP A CA 1
ATOM 780 C C . ASP A 1 93 ? 5.047 2.485 -19.670 1.00 91.38 93 ASP A C 1
ATOM 782 O O . ASP A 1 93 ? 4.934 1.760 -20.659 1.00 91.38 93 ASP A O 1
ATOM 786 N N . LYS A 1 94 ? 6.252 2.760 -19.148 1.00 91.75 94 LYS A N 1
ATOM 787 C CA . LYS A 1 94 ? 7.495 2.171 -19.675 1.00 91.75 94 LYS A CA 1
ATOM 788 C C . LYS A 1 94 ? 7.587 0.679 -19.389 1.00 91.75 94 LYS A C 1
ATOM 790 O O . LYS A 1 94 ? 8.088 -0.056 -20.231 1.00 91.75 94 LYS A O 1
ATOM 795 N N . TRP A 1 95 ? 7.158 0.252 -18.207 1.00 92.88 95 TRP A N 1
ATOM 796 C CA . TRP A 1 95 ? 7.146 -1.154 -17.812 1.00 92.88 95 TRP A CA 1
ATOM 797 C C . TRP A 1 95 ? 6.168 -1.957 -18.661 1.00 92.88 95 TRP A C 1
ATOM 799 O O . TRP A 1 95 ? 6.574 -2.962 -19.225 1.00 92.88 95 TRP A O 1
ATOM 809 N N . ASN A 1 96 ? 4.950 -1.454 -18.859 1.00 90.25 96 ASN A N 1
ATOM 810 C CA . ASN A 1 96 ? 3.946 -2.068 -19.727 1.00 90.25 96 ASN A CA 1
ATOM 811 C C . ASN A 1 96 ? 4.410 -2.158 -21.187 1.00 90.25 96 ASN A C 1
ATOM 813 O O . ASN A 1 96 ? 4.140 -3.148 -21.858 1.00 90.25 96 ASN A O 1
ATOM 817 N N . GLN A 1 97 ? 5.124 -1.146 -21.690 1.00 91.69 97 GLN A N 1
ATOM 818 C CA . GLN A 1 97 ? 5.721 -1.227 -23.025 1.00 91.69 97 GLN A CA 1
ATOM 819 C C . GLN A 1 97 ? 6.831 -2.285 -23.077 1.00 91.69 97 GLN A C 1
ATOM 821 O O . GLN A 1 97 ? 6.874 -3.073 -24.013 1.00 91.69 97 GLN A O 1
ATOM 826 N N . ALA A 1 98 ? 7.706 -2.322 -22.068 1.00 90.31 98 ALA A N 1
ATOM 827 C CA . ALA A 1 98 ? 8.801 -3.285 -22.015 1.00 90.31 98 ALA A CA 1
ATOM 828 C C . ALA A 1 98 ? 8.298 -4.731 -21.923 1.00 90.31 98 ALA A C 1
ATOM 830 O O . ALA A 1 98 ? 8.850 -5.586 -22.598 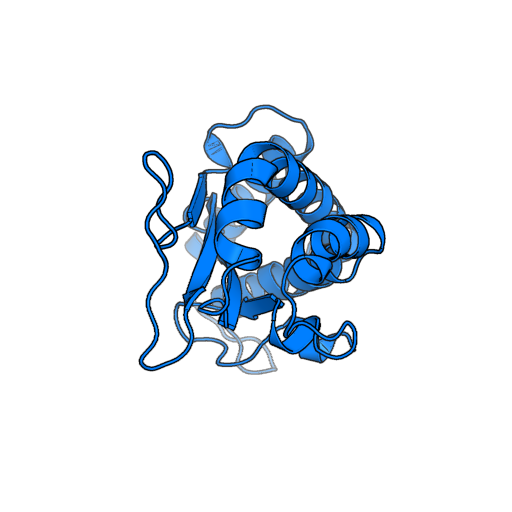1.00 90.31 98 ALA A O 1
ATOM 831 N N . THR A 1 99 ? 7.244 -4.997 -21.147 1.00 89.81 99 THR A N 1
ATOM 832 C CA . THR A 1 99 ? 6.637 -6.333 -21.039 1.00 89.81 99 THR A CA 1
ATOM 833 C C . THR A 1 99 ? 5.851 -6.727 -22.286 1.00 89.81 99 THR A C 1
ATOM 835 O O . THR A 1 99 ? 5.770 -7.906 -22.602 1.00 89.81 99 THR A O 1
ATOM 838 N N . ALA A 1 100 ? 5.286 -5.765 -23.023 1.00 88.12 100 ALA A N 1
ATOM 839 C CA . ALA A 1 100 ? 4.635 -6.035 -24.306 1.00 88.12 100 ALA A CA 1
ATOM 840 C C . ALA A 1 100 ? 5.633 -6.374 -25.426 1.00 88.12 100 ALA A C 1
ATOM 842 O O . ALA A 1 100 ? 5.284 -7.106 -26.352 1.00 88.12 100 ALA A O 1
ATOM 843 N N . ASP A 1 101 ? 6.847 -5.825 -25.344 1.00 87.88 101 ASP A N 1
ATOM 844 C CA . ASP A 1 101 ? 7.941 -6.070 -26.288 1.00 87.88 101 ASP A CA 1
ATOM 845 C C . ASP A 1 101 ? 8.845 -7.248 -25.865 1.00 87.88 101 ASP A C 1
ATOM 847 O O . ASP A 1 101 ? 9.780 -7.585 -26.593 1.00 87.88 101 ASP A O 1
ATOM 851 N N . ASP A 1 102 ? 8.580 -7.852 -24.702 1.00 87.00 102 ASP A N 1
ATOM 852 C CA . ASP A 1 102 ? 9.340 -8.967 -24.139 1.00 87.00 102 ASP A CA 1
ATOM 853 C C . ASP A 1 102 ? 9.055 -10.262 -24.909 1.00 87.00 102 ASP A C 1
ATOM 855 O O . ASP A 1 102 ? 7.904 -10.608 -25.188 1.00 87.00 102 ASP A O 1
ATOM 859 N N . ASP A 1 103 ? 10.107 -10.991 -25.268 1.00 82.69 103 ASP A N 1
ATOM 860 C CA . ASP A 1 103 ? 10.005 -12.281 -25.954 1.00 82.69 103 ASP A CA 1
ATOM 861 C C . ASP A 1 103 ? 9.803 -13.462 -24.989 1.00 82.69 103 ASP A C 1
ATOM 863 O O . ASP A 1 103 ? 9.652 -14.604 -25.437 1.00 82.69 103 ASP A O 1
ATOM 867 N N . GLY A 1 104 ? 9.710 -13.177 -23.685 1.00 78.12 104 GLY A N 1
ATOM 868 C CA . GLY A 1 104 ? 9.464 -14.146 -22.624 1.00 78.12 104 GLY A CA 1
ATOM 869 C C . GLY A 1 104 ? 10.703 -14.942 -22.223 1.00 78.12 104 GLY A C 1
ATOM 870 O O . GLY A 1 104 ? 10.558 -16.031 -21.667 1.00 78.12 104 GLY A O 1
ATOM 871 N N . GLU A 1 105 ? 11.908 -14.451 -22.534 1.00 82.94 105 GLU A N 1
ATOM 872 C CA . GLU A 1 105 ? 13.145 -15.041 -22.025 1.00 82.94 105 GLU A CA 1
ATOM 873 C C . GLU A 1 105 ? 13.293 -14.776 -20.515 1.00 82.94 105 GLU A C 1
ATOM 875 O O . GLU A 1 105 ? 13.227 -13.642 -20.038 1.00 82.94 105 GLU A O 1
ATOM 880 N N . GLU A 1 106 ? 13.506 -15.849 -19.752 1.00 86.00 106 GLU A N 1
ATOM 881 C CA . GLU A 1 106 ? 13.892 -15.769 -18.342 1.00 86.00 106 GLU A CA 1
ATOM 882 C C . GLU A 1 106 ? 15.343 -15.282 -18.218 1.00 86.00 106 GLU A C 1
ATOM 884 O O . GLU A 1 106 ? 16.189 -15.570 -19.073 1.00 86.00 106 GLU A O 1
ATOM 889 N N . ASP A 1 107 ? 15.654 -14.561 -17.141 1.00 79.12 107 ASP A N 1
ATOM 890 C CA . ASP A 1 107 ? 17.040 -14.223 -16.827 1.00 79.12 107 ASP A CA 1
ATOM 891 C C . ASP A 1 107 ? 17.832 -15.417 -16.254 1.00 79.12 107 ASP A C 1
ATOM 893 O O . ASP A 1 107 ? 17.339 -16.540 -16.140 1.00 79.12 107 ASP A O 1
ATOM 897 N N . ASP A 1 108 ? 19.101 -15.188 -15.901 1.00 77.69 108 ASP A N 1
ATOM 898 C CA . ASP A 1 108 ? 19.990 -16.228 -15.360 1.00 77.69 108 ASP A CA 1
ATOM 899 C C . ASP A 1 108 ? 19.471 -16.849 -14.040 1.00 77.69 108 ASP A C 1
ATOM 901 O O . ASP A 1 108 ? 19.947 -17.914 -13.633 1.00 77.69 108 ASP A O 1
ATOM 905 N N . GLU A 1 109 ? 18.515 -16.198 -13.366 1.00 77.00 109 GLU A N 1
ATOM 906 C CA . GLU A 1 109 ? 17.865 -16.669 -12.139 1.00 77.00 109 GLU A CA 1
ATOM 907 C C . GLU A 1 109 ? 16.521 -17.372 -12.410 1.00 77.00 109 GLU A C 1
ATOM 909 O O . GLU A 1 109 ? 15.904 -17.891 -11.476 1.00 77.00 109 GLU A O 1
ATOM 914 N N . GLY A 1 110 ? 16.102 -17.466 -13.677 1.00 81.56 110 GLY A N 1
ATOM 915 C CA . GLY A 1 110 ? 14.841 -18.085 -14.083 1.00 81.56 110 GLY A CA 1
ATOM 916 C C . GLY A 1 110 ? 13.622 -17.178 -13.892 1.00 81.56 110 GLY A C 1
ATOM 917 O O . GLY A 1 110 ? 12.502 -17.681 -13.822 1.00 81.56 110 GLY A O 1
ATOM 918 N N . GLU A 1 111 ? 13.814 -15.862 -13.736 1.00 85.69 111 GLU A N 1
ATOM 919 C CA . GLU A 1 111 ? 12.722 -14.900 -13.556 1.00 85.69 111 GLU A CA 1
ATOM 920 C C . GLU A 1 111 ? 12.441 -14.154 -14.869 1.00 85.69 111 GLU A C 1
ATOM 922 O O . GLU A 1 111 ? 13.339 -13.562 -15.474 1.00 85.69 111 GLU A O 1
ATOM 927 N N . ASP A 1 112 ? 11.185 -14.169 -15.323 1.00 90.19 112 ASP A N 1
ATOM 928 C CA . ASP A 1 112 ? 10.765 -13.373 -16.478 1.00 90.19 112 ASP A CA 1
ATOM 929 C C . ASP A 1 112 ? 10.653 -11.878 -16.126 1.00 90.19 112 ASP A C 1
ATOM 931 O O . ASP A 1 112 ? 10.570 -11.467 -14.960 1.00 90.19 112 ASP A O 1
ATOM 935 N N . LEU A 1 113 ? 10.636 -11.024 -17.154 1.00 90.88 113 LEU A N 1
ATOM 936 C CA . LEU A 1 113 ? 10.603 -9.578 -16.958 1.00 90.88 113 LEU A CA 1
ATOM 937 C C . LEU A 1 113 ? 9.379 -9.116 -16.153 1.00 90.88 113 LEU A C 1
ATOM 939 O O . LEU A 1 113 ? 9.520 -8.208 -15.332 1.00 90.88 113 LEU A O 1
ATOM 943 N N . PHE A 1 114 ? 8.199 -9.695 -16.378 1.00 90.44 114 PHE A N 1
ATOM 944 C CA . PHE A 1 114 ? 6.972 -9.285 -15.698 1.00 90.44 114 PHE A CA 1
ATOM 945 C C . PHE A 1 114 ? 7.057 -9.589 -14.198 1.00 90.44 114 PHE A C 1
ATOM 947 O O . PHE A 1 114 ? 6.865 -8.680 -13.385 1.00 90.44 114 PHE A O 1
ATOM 954 N N . SER A 1 115 ? 7.473 -10.806 -13.844 1.00 90.81 115 SER A N 1
ATOM 955 C CA . SER A 1 115 ? 7.739 -11.236 -12.463 1.00 90.81 115 SER A CA 1
ATOM 956 C C . SER A 1 115 ? 8.697 -10.301 -11.732 1.00 90.81 115 SER A C 1
ATOM 958 O O . SER A 1 115 ? 8.412 -9.805 -10.637 1.00 90.81 115 SER A O 1
ATOM 960 N N . ARG A 1 116 ? 9.813 -9.968 -12.383 1.00 90.69 116 ARG A N 1
ATOM 961 C CA . ARG A 1 116 ? 10.822 -9.070 -11.822 1.00 90.69 116 ARG A CA 1
ATOM 962 C C . ARG A 1 116 ? 10.276 -7.665 -11.573 1.00 90.69 116 ARG A C 1
ATOM 964 O O . ARG A 1 116 ? 10.634 -7.024 -10.586 1.00 90.69 116 ARG A O 1
ATOM 971 N N . LEU A 1 117 ? 9.410 -7.162 -12.453 1.00 92.56 117 LEU A N 1
ATOM 972 C CA . LEU A 1 117 ? 8.779 -5.850 -12.286 1.00 92.56 117 LEU A CA 1
ATOM 973 C C . LEU A 1 117 ? 7.726 -5.856 -11.172 1.00 92.56 117 LEU A C 1
ATOM 975 O O . LEU A 1 117 ? 7.648 -4.879 -10.424 1.00 92.56 117 LEU A O 1
ATOM 979 N N . ILE A 1 118 ? 6.978 -6.954 -10.999 1.00 91.94 118 ILE A N 1
ATOM 980 C CA . ILE A 1 118 ? 6.094 -7.153 -9.839 1.00 91.94 118 ILE A CA 1
ATOM 981 C C . ILE A 1 118 ? 6.912 -7.082 -8.556 1.00 91.94 118 ILE A C 1
ATOM 983 O O . ILE A 1 118 ? 6.589 -6.286 -7.669 1.00 91.94 118 ILE A O 1
ATOM 987 N N . ARG A 1 119 ? 7.999 -7.855 -8.478 1.00 92.25 119 ARG A N 1
ATOM 988 C CA . ARG A 1 119 ? 8.899 -7.864 -7.325 1.00 92.25 119 ARG A CA 1
ATOM 989 C C . ARG A 1 119 ? 9.450 -6.470 -7.042 1.00 92.25 119 ARG A C 1
ATOM 991 O O . ARG A 1 119 ? 9.279 -5.956 -5.941 1.00 92.25 119 ARG A O 1
ATOM 998 N N . GLN A 1 120 ? 10.021 -5.815 -8.054 1.00 92.75 120 GLN A N 1
ATOM 999 C CA . GLN A 1 120 ? 10.589 -4.474 -7.927 1.00 92.75 120 GLN A CA 1
ATOM 1000 C C . GLN A 1 120 ? 9.549 -3.446 -7.444 1.00 92.75 120 GLN A C 1
ATOM 1002 O O . GLN A 1 120 ? 9.863 -2.560 -6.643 1.00 92.75 120 GLN A O 1
ATOM 1007 N N . SER A 1 121 ? 8.310 -3.547 -7.929 1.00 93.81 121 SER A N 1
ATOM 1008 C CA . SER A 1 121 ? 7.198 -2.699 -7.503 1.00 93.81 121 SER A CA 1
ATOM 1009 C C . SER A 1 121 ? 6.890 -2.876 -6.013 1.00 93.81 121 SER A C 1
ATOM 1011 O O . SER A 1 121 ? 6.841 -1.894 -5.268 1.00 93.81 121 SER A O 1
ATOM 1013 N N . HIS A 1 122 ? 6.741 -4.125 -5.567 1.00 94.75 122 HIS A N 1
ATOM 1014 C CA . HIS A 1 122 ? 6.372 -4.454 -4.192 1.00 94.75 122 HIS A CA 1
ATOM 1015 C C . HIS A 1 122 ? 7.518 -4.226 -3.200 1.00 94.75 122 HIS A C 1
ATOM 1017 O O . HIS A 1 122 ? 7.269 -3.742 -2.099 1.00 94.75 122 HIS A O 1
ATOM 1023 N N . GLU A 1 123 ? 8.774 -4.453 -3.586 1.00 94.56 123 GLU A N 1
ATOM 1024 C CA . GLU A 1 123 ? 9.947 -4.092 -2.778 1.00 94.56 123 GLU A CA 1
ATOM 1025 C C . GLU A 1 123 ? 10.025 -2.579 -2.541 1.00 94.56 123 GLU A C 1
ATOM 1027 O O . GLU A 1 123 ? 10.239 -2.121 -1.416 1.00 94.56 123 GLU A O 1
ATOM 1032 N N . ALA A 1 124 ? 9.803 -1.774 -3.585 1.00 95.19 124 ALA A N 1
ATOM 1033 C CA . ALA A 1 124 ? 9.791 -0.322 -3.452 1.00 95.19 124 ALA A CA 1
ATOM 1034 C C . ALA A 1 124 ? 8.596 0.179 -2.625 1.00 95.19 124 ALA A C 1
ATOM 1036 O O . ALA A 1 124 ? 8.735 1.136 -1.856 1.00 95.19 124 ALA A O 1
ATOM 1037 N N . LEU A 1 125 ? 7.432 -0.464 -2.750 1.00 95.62 125 LEU A N 1
ATOM 1038 C CA . LEU A 1 125 ? 6.266 -0.180 -1.920 1.00 95.62 125 LEU A CA 1
ATOM 1039 C C . LEU A 1 125 ? 6.539 -0.539 -0.452 1.00 95.62 125 LEU A C 1
ATOM 1041 O O . LEU A 1 125 ? 6.320 0.290 0.430 1.00 95.62 125 LEU A O 1
ATOM 1045 N N . ALA A 1 126 ? 7.109 -1.712 -0.180 1.00 95.25 126 ALA A N 1
ATOM 1046 C CA . ALA A 1 126 ? 7.521 -2.122 1.159 1.00 95.25 126 ALA A CA 1
ATOM 1047 C C . ALA A 1 126 ? 8.540 -1.143 1.764 1.00 95.25 126 ALA A C 1
ATOM 1049 O O . ALA A 1 126 ? 8.381 -0.709 2.906 1.00 95.25 126 ALA A O 1
ATOM 1050 N N . ALA A 1 127 ? 9.519 -0.682 0.981 1.00 94.94 127 ALA A N 1
ATOM 1051 C CA . ALA A 1 127 ? 10.469 0.340 1.418 1.00 94.94 127 ALA A CA 1
ATOM 1052 C C . ALA A 1 127 ? 9.786 1.677 1.767 1.00 94.94 127 ALA A C 1
ATOM 1054 O O . ALA A 1 127 ? 10.194 2.355 2.713 1.00 94.94 127 ALA A O 1
ATOM 1055 N N . ALA A 1 128 ? 8.717 2.054 1.058 1.00 95.50 128 ALA A N 1
ATOM 1056 C CA . ALA A 1 128 ? 7.918 3.227 1.408 1.00 95.50 128 ALA A CA 1
ATOM 1057 C C . ALA A 1 128 ? 7.202 3.055 2.759 1.00 95.50 128 ALA A C 1
ATOM 1059 O O . ALA A 1 128 ? 7.226 3.976 3.579 1.00 95.50 128 ALA A O 1
ATOM 1060 N N . PHE A 1 129 ? 6.629 1.877 3.017 1.00 94.56 129 PHE A N 1
ATOM 1061 C CA . PHE A 1 129 ? 5.982 1.533 4.288 1.00 94.56 129 PHE A CA 1
ATOM 1062 C C . PHE A 1 129 ? 6.965 1.362 5.455 1.00 94.56 129 PHE A C 1
ATOM 1064 O O . PHE A 1 129 ? 6.568 1.583 6.592 1.00 94.56 129 PHE A O 1
ATOM 1071 N N . HIS A 1 130 ? 8.239 1.050 5.194 1.00 91.06 130 HIS A N 1
ATOM 1072 C CA . HIS A 1 130 ? 9.317 1.081 6.194 1.00 91.06 130 HIS A CA 1
ATOM 1073 C C . HIS A 1 130 ? 9.846 2.491 6.492 1.00 91.06 130 HIS A C 1
ATOM 1075 O O . HIS A 1 130 ? 10.610 2.676 7.439 1.00 91.06 130 HIS A O 1
ATOM 1081 N N . SER A 1 131 ? 9.464 3.508 5.715 1.00 93.81 131 SER A N 1
ATOM 1082 C CA . SER A 1 131 ? 9.920 4.874 5.972 1.00 93.81 131 SER A CA 1
ATOM 1083 C C . SER A 1 131 ? 9.298 5.455 7.245 1.00 93.81 131 SER A C 1
ATOM 1085 O O . SER A 1 131 ? 8.100 5.304 7.483 1.00 93.81 131 SER A O 1
ATOM 1087 N N . ASP A 1 132 ? 10.081 6.219 8.016 1.00 93.44 132 ASP A N 1
ATOM 1088 C CA . ASP A 1 132 ? 9.607 6.873 9.246 1.00 93.44 132 ASP A CA 1
ATOM 1089 C C . ASP A 1 132 ? 8.308 7.662 9.038 1.00 93.44 132 ASP A C 1
ATOM 1091 O O . ASP A 1 132 ? 7.437 7.669 9.901 1.00 93.44 132 ASP A O 1
ATOM 1095 N N . THR A 1 133 ? 8.151 8.321 7.886 1.00 94.25 133 THR A N 1
ATOM 1096 C CA . THR A 1 133 ? 6.956 9.116 7.574 1.00 94.25 133 THR A CA 1
ATOM 1097 C C . THR A 1 133 ? 5.690 8.260 7.573 1.00 94.25 133 THR A C 1
ATOM 1099 O O . THR A 1 133 ? 4.756 8.558 8.316 1.00 94.25 133 THR A O 1
ATOM 1102 N N . VAL A 1 134 ? 5.667 7.194 6.770 1.00 95.88 134 VAL A N 1
ATOM 1103 C CA . VAL A 1 134 ? 4.484 6.333 6.618 1.00 95.88 134 VAL A CA 1
ATOM 1104 C C . VAL A 1 134 ? 4.260 5.514 7.883 1.00 95.88 134 VAL A C 1
ATOM 1106 O O . VAL A 1 134 ? 3.134 5.456 8.380 1.00 95.88 134 VAL A O 1
ATOM 1109 N N . THR A 1 135 ? 5.331 4.961 8.460 1.00 94.44 135 THR A N 1
ATOM 1110 C CA . THR A 1 135 ? 5.268 4.210 9.717 1.00 94.44 135 THR A CA 1
ATOM 1111 C C . THR A 1 135 ? 4.638 5.049 10.820 1.00 94.44 135 THR A C 1
ATOM 1113 O O . THR A 1 135 ? 3.704 4.594 11.473 1.00 94.44 135 THR A O 1
ATOM 1116 N N . GLN A 1 136 ? 5.079 6.297 11.016 1.00 95.31 136 GLN A N 1
ATOM 1117 C CA . GLN A 1 136 ? 4.510 7.157 12.056 1.00 95.31 136 GLN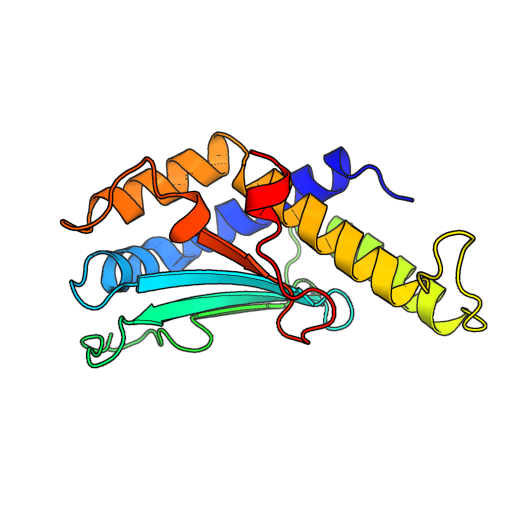 A CA 1
ATOM 1118 C C . GLN A 1 136 ? 3.043 7.500 11.781 1.00 95.31 136 GLN A C 1
ATOM 1120 O O . GLN A 1 136 ? 2.235 7.424 12.705 1.00 95.31 136 GLN A O 1
ATOM 1125 N N . GLN A 1 137 ? 2.669 7.812 10.533 1.00 96.75 137 GLN A N 1
ATOM 1126 C CA . GLN A 1 137 ? 1.266 8.058 10.177 1.00 96.75 137 GLN A CA 1
ATOM 1127 C C . GLN A 1 137 ? 0.383 6.856 10.542 1.00 96.75 137 GLN A C 1
ATOM 1129 O O . GLN A 1 137 ? -0.601 7.013 11.264 1.00 96.75 137 GLN A O 1
ATOM 1134 N N . LEU A 1 138 ? 0.774 5.647 10.140 1.00 96.25 138 LEU A N 1
ATOM 1135 C CA . LEU A 1 138 ? 0.039 4.423 10.464 1.00 96.25 138 LEU A CA 1
ATOM 1136 C C . LEU A 1 138 ? 0.018 4.126 11.959 1.00 96.25 138 LEU A C 1
ATOM 1138 O O . LEU A 1 138 ? -1.023 3.750 12.493 1.00 96.25 138 LEU A O 1
ATOM 1142 N N . MET A 1 139 ? 1.126 4.350 12.662 1.00 95.50 139 MET A N 1
ATOM 1143 C CA . MET A 1 139 ? 1.196 4.149 14.106 1.00 95.50 139 MET A CA 1
ATOM 1144 C C . MET A 1 139 ? 0.178 5.012 14.855 1.00 95.50 139 MET A C 1
ATOM 1146 O O . MET A 1 139 ? -0.437 4.509 15.789 1.00 95.50 139 MET A O 1
ATOM 1150 N N . THR A 1 140 ? -0.089 6.253 14.426 1.00 95.69 140 THR A N 1
ATOM 1151 C CA . THR A 1 140 ? -1.138 7.091 15.054 1.00 95.69 140 THR A CA 1
ATOM 1152 C C . THR A 1 140 ? -2.554 6.511 14.940 1.00 95.69 140 THR A C 1
ATOM 1154 O O . THR A 1 140 ? -3.432 6.841 15.743 1.00 95.69 140 THR A O 1
ATOM 1157 N N . ILE A 1 141 ? -2.777 5.625 13.969 1.00 96.25 141 ILE A N 1
ATOM 1158 C CA . ILE A 1 141 ? -4.044 4.931 13.734 1.00 96.25 141 ILE A CA 1
ATOM 1159 C C . ILE A 1 141 ? -4.046 3.601 14.494 1.00 96.25 141 ILE A C 1
ATOM 1161 O O . ILE A 1 141 ? -4.961 3.324 15.267 1.00 96.25 141 ILE A O 1
ATOM 1165 N N . LEU A 1 142 ? -2.995 2.796 14.319 1.00 96.06 142 LEU A N 1
ATOM 1166 C CA . LEU A 1 142 ? -2.875 1.446 14.870 1.00 96.06 142 LEU A CA 1
ATOM 1167 C C . LEU A 1 142 ? -2.920 1.418 16.401 1.00 96.06 142 LEU A C 1
ATOM 1169 O O . LEU A 1 142 ? -3.578 0.552 16.970 1.00 96.06 142 LEU A O 1
ATOM 1173 N N . VAL A 1 143 ? -2.308 2.396 17.081 1.00 95.56 143 VAL A N 1
ATOM 1174 C CA . VAL A 1 143 ? -2.329 2.481 18.558 1.00 95.56 143 VAL A CA 1
ATOM 1175 C C . VAL A 1 143 ? -3.718 2.738 19.145 1.00 95.56 143 VAL A C 1
ATOM 1177 O O . VAL A 1 143 ? -3.898 2.632 20.355 1.00 95.56 143 VAL A O 1
ATOM 1180 N N . GLN A 1 144 ? -4.709 3.073 18.314 1.00 93.38 144 GLN A N 1
ATOM 1181 C CA . GLN A 1 144 ? -6.099 3.193 18.754 1.00 93.38 144 GLN A CA 1
ATOM 1182 C C . GLN A 1 144 ? -6.785 1.828 18.898 1.00 93.38 144 GLN A C 1
ATOM 1184 O O . GLN A 1 144 ? -7.835 1.748 19.536 1.00 93.38 144 GLN A O 1
ATOM 1189 N N . ASN A 1 145 ? -6.214 0.754 18.338 1.00 94.19 145 ASN A N 1
ATOM 1190 C CA . ASN A 1 145 ? -6.678 -0.604 18.597 1.00 94.19 145 ASN A CA 1
ATOM 1191 C C . ASN A 1 145 ? -6.092 -1.115 19.927 1.00 94.19 145 ASN A C 1
ATOM 1193 O O . ASN A 1 145 ? -4.870 -1.204 20.054 1.00 94.19 145 ASN A O 1
ATOM 1197 N N . PRO A 1 146 ? -6.920 -1.529 20.904 1.00 88.38 146 PRO A N 1
ATOM 1198 C CA . PRO A 1 146 ? -6.431 -1.978 22.211 1.00 88.38 146 PRO A CA 1
ATOM 1199 C C . PRO A 1 146 ? -5.603 -3.274 22.168 1.00 88.38 146 PRO A C 1
ATOM 1201 O O . PRO A 1 146 ? -4.891 -3.569 23.123 1.00 88.38 146 PRO A O 1
ATOM 1204 N N . ASN A 1 147 ? -5.690 -4.050 21.083 1.00 89.00 147 ASN A N 1
ATOM 1205 C CA . ASN A 1 147 ? -4.950 -5.298 20.886 1.00 89.00 147 ASN A CA 1
ATOM 1206 C C . ASN A 1 147 ? -3.700 -5.122 20.009 1.00 89.00 147 ASN A C 1
ATOM 1208 O O . ASN A 1 147 ? -3.018 -6.108 19.723 1.00 89.00 147 ASN A O 1
ATOM 1212 N N . PHE A 1 148 ? -3.423 -3.906 19.531 1.00 92.69 148 PHE A N 1
ATOM 1213 C CA . PHE A 1 148 ? -2.248 -3.647 18.713 1.00 92.69 148 PHE A CA 1
ATOM 1214 C C . PHE A 1 148 ? -0.997 -3.493 19.581 1.00 92.69 148 PHE A C 1
ATOM 1216 O O . PHE A 1 148 ? -0.970 -2.756 20.564 1.00 92.69 148 PHE A O 1
ATOM 1223 N N . GLU A 1 149 ? 0.074 -4.159 19.162 1.00 89.31 149 GLU A N 1
ATOM 1224 C CA . GLU A 1 149 ? 1.405 -4.014 19.735 1.00 89.31 149 GLU A CA 1
ATOM 1225 C C . GLU A 1 149 ? 2.335 -3.485 18.645 1.00 89.31 149 GLU A C 1
ATOM 1227 O O . GLU A 1 149 ? 2.410 -4.069 17.567 1.00 89.31 149 GLU A O 1
ATOM 1232 N N . ALA A 1 150 ? 3.094 -2.423 18.930 1.00 83.88 150 ALA A N 1
ATOM 1233 C CA . ALA A 1 150 ? 3.996 -1.803 17.952 1.00 83.88 150 ALA A CA 1
ATOM 1234 C C . ALA A 1 150 ? 4.996 -2.797 17.327 1.00 83.88 150 ALA A C 1
ATOM 1236 O O . ALA A 1 150 ? 5.307 -2.703 16.145 1.00 83.88 150 ALA A O 1
ATOM 1237 N N . ALA A 1 151 ? 5.450 -3.791 18.100 1.00 81.69 151 ALA A N 1
ATOM 1238 C CA . ALA A 1 151 ? 6.345 -4.851 17.629 1.00 81.69 151 ALA A CA 1
ATOM 1239 C C . ALA A 1 151 ? 5.728 -5.745 16.534 1.00 81.69 151 ALA A C 1
ATOM 1241 O O . ALA A 1 151 ? 6.448 -6.484 15.872 1.00 81.69 151 ALA A O 1
ATOM 1242 N N . LYS A 1 152 ? 4.406 -5.683 16.338 1.00 86.62 152 LYS A N 1
ATOM 1243 C CA . LYS A 1 152 ? 3.658 -6.448 15.336 1.00 86.62 152 LYS A CA 1
ATOM 1244 C C . LYS A 1 152 ? 3.341 -5.629 14.083 1.00 86.62 152 LYS A C 1
ATOM 1246 O O . LYS A 1 152 ? 2.503 -6.062 13.300 1.00 86.62 152 LYS A O 1
ATOM 1251 N N . PHE A 1 153 ? 3.980 -4.472 13.868 1.00 90.38 153 PHE A N 1
ATOM 1252 C CA . PHE A 1 153 ? 3.709 -3.622 12.700 1.00 90.38 153 PHE A CA 1
ATOM 1253 C C . PHE A 1 153 ? 3.741 -4.418 11.386 1.00 90.38 153 PHE A C 1
ATOM 1255 O O . PHE A 1 153 ? 2.734 -4.440 10.689 1.00 90.38 153 PHE A O 1
ATOM 1262 N N . ASN A 1 154 ? 4.810 -5.176 11.120 1.00 87.75 154 ASN A N 1
ATOM 1263 C CA . ASN A 1 154 ? 4.949 -5.968 9.886 1.00 87.75 154 ASN A CA 1
ATOM 1264 C C . ASN A 1 154 ? 3.982 -7.168 9.812 1.00 87.75 154 ASN A C 1
ATOM 1266 O O . ASN A 1 154 ? 3.777 -7.721 8.744 1.00 87.75 154 ASN A O 1
ATOM 1270 N N . GLN A 1 155 ? 3.357 -7.578 10.920 1.00 88.50 155 GLN A N 1
ATOM 1271 C CA . GLN A 1 155 ? 2.313 -8.617 10.901 1.00 88.50 155 GLN A CA 1
ATOM 1272 C C . GLN A 1 155 ? 0.935 -8.032 10.567 1.00 88.50 155 GLN A C 1
ATOM 1274 O O . GLN A 1 155 ? 0.068 -8.727 10.028 1.00 88.50 155 GLN A O 1
ATOM 1279 N N . VAL A 1 156 ? 0.735 -6.764 10.936 1.00 93.25 156 VAL A N 1
ATOM 1280 C CA . VAL A 1 156 ? -0.523 -6.021 10.826 1.00 93.25 156 VAL A CA 1
ATOM 1281 C C . VAL A 1 156 ? -0.589 -5.208 9.536 1.00 93.25 156 VAL A C 1
ATOM 1283 O O . VAL A 1 156 ? -1.679 -4.985 9.026 1.00 93.25 156 VAL A O 1
ATOM 1286 N N . ILE A 1 157 ? 0.549 -4.779 9.000 1.00 95.00 157 ILE A N 1
ATOM 1287 C CA . ILE A 1 157 ? 0.689 -4.144 7.693 1.00 95.00 157 ILE A CA 1
ATOM 1288 C C . ILE A 1 157 ? 1.470 -5.102 6.814 1.00 95.00 157 ILE A C 1
ATOM 1290 O O . ILE A 1 157 ? 2.591 -5.475 7.158 1.00 95.00 157 ILE A O 1
ATOM 1294 N N . ARG A 1 158 ? 0.877 -5.499 5.692 1.00 95.00 158 ARG A N 1
ATOM 1295 C CA . ARG A 1 158 ? 1.484 -6.450 4.767 1.00 95.00 158 ARG A CA 1
ATOM 1296 C C . ARG A 1 158 ? 1.516 -5.869 3.370 1.00 95.00 158 ARG A C 1
ATOM 1298 O O . ARG A 1 158 ? 0.506 -5.348 2.904 1.00 95.00 158 ARG A O 1
ATOM 1305 N N . VAL A 1 159 ? 2.672 -5.944 2.726 1.00 95.44 159 VAL A N 1
ATOM 1306 C CA . VAL A 1 159 ? 2.800 -5.672 1.295 1.00 95.44 159 VAL A CA 1
ATOM 1307 C C . VAL A 1 159 ? 2.895 -7.025 0.617 1.00 95.44 159 VAL A C 1
ATOM 1309 O O . VAL A 1 159 ? 3.858 -7.746 0.852 1.00 95.44 159 VAL A O 1
ATOM 1312 N N . GLU A 1 160 ? 1.875 -7.398 -0.143 1.00 93.44 160 GLU A N 1
ATOM 1313 C CA . GLU A 1 160 ? 1.704 -8.750 -0.691 1.00 93.44 160 GLU A CA 1
ATOM 1314 C C . GLU A 1 160 ? 1.325 -8.656 -2.168 1.00 93.44 160 GLU A C 1
ATOM 1316 O O . GLU A 1 160 ? 0.716 -7.672 -2.586 1.00 93.44 160 GLU A O 1
ATOM 1321 N N . ASP A 1 161 ? 1.666 -9.682 -2.942 1.00 89.31 161 ASP A N 1
ATOM 1322 C CA . ASP A 1 161 ? 1.203 -9.829 -4.318 1.00 89.31 161 ASP A CA 1
ATOM 1323 C C . ASP A 1 161 ? -0.101 -10.656 -4.343 1.00 89.31 161 ASP A C 1
ATOM 1325 O O . ASP A 1 161 ? -0.074 -11.852 -4.037 1.00 89.31 161 ASP A O 1
ATOM 1329 N N . PRO A 1 162 ? -1.258 -10.050 -4.674 1.00 80.75 162 PRO A N 1
ATOM 1330 C CA . PRO A 1 162 ? -2.550 -10.727 -4.614 1.00 80.75 162 PRO A CA 1
ATOM 1331 C C . PRO A 1 162 ? -2.710 -11.813 -5.683 1.00 80.75 162 PRO A C 1
ATOM 1333 O O . PRO A 1 162 ? -3.538 -12.706 -5.502 1.00 80.75 162 PRO A O 1
ATOM 1336 N N . ASP A 1 163 ? -1.928 -11.760 -6.765 1.00 81.12 163 ASP A N 1
ATOM 1337 C CA . ASP A 1 163 ? -1.991 -12.742 -7.851 1.00 81.12 163 ASP A CA 1
ATOM 1338 C C . ASP A 1 163 ? -1.213 -14.029 -7.523 1.00 81.12 163 ASP A C 1
ATOM 1340 O O . ASP A 1 163 ? -1.303 -15.021 -8.250 1.00 81.12 163 ASP A O 1
ATOM 1344 N N . GLY A 1 164 ? -0.513 -14.052 -6.381 1.00 78.75 164 GLY A N 1
ATOM 1345 C CA . GLY A 1 164 ? 0.110 -15.248 -5.820 1.00 78.75 164 GLY A CA 1
ATOM 1346 C C . GLY A 1 164 ? 1.408 -15.662 -6.508 1.00 78.75 164 GLY A C 1
ATOM 1347 O O . GLY A 1 164 ? 1.882 -16.775 -6.284 1.00 78.75 164 GLY A O 1
ATOM 1348 N N . GLN A 1 165 ? 2.009 -14.790 -7.320 1.00 84.19 165 GLN A N 1
ATOM 1349 C CA . GLN A 1 165 ? 3.345 -15.034 -7.851 1.00 84.19 165 GLN A CA 1
ATOM 1350 C C . GLN A 1 165 ? 4.395 -14.968 -6.736 1.00 84.19 165 GLN A C 1
ATOM 1352 O O . GLN A 1 165 ? 5.355 -15.742 -6.737 1.00 84.19 165 GLN A O 1
ATOM 1357 N N . PHE A 1 166 ? 4.164 -14.109 -5.740 1.00 86.19 166 PHE A N 1
ATOM 1358 C CA . PHE A 1 166 ? 4.951 -14.043 -4.511 1.00 86.19 166 PHE A CA 1
ATOM 1359 C C . PHE A 1 166 ? 4.080 -14.263 -3.266 1.00 86.19 166 PHE A C 1
ATOM 1361 O O . PHE A 1 166 ? 3.401 -13.358 -2.789 1.00 86.19 166 PHE A O 1
ATOM 1368 N N . GLU A 1 167 ? 4.149 -15.464 -2.684 1.00 87.81 167 GLU A N 1
ATOM 1369 C CA . GLU A 1 167 ? 3.381 -15.856 -1.486 1.00 87.81 167 GLU A CA 1
ATOM 1370 C C . GLU A 1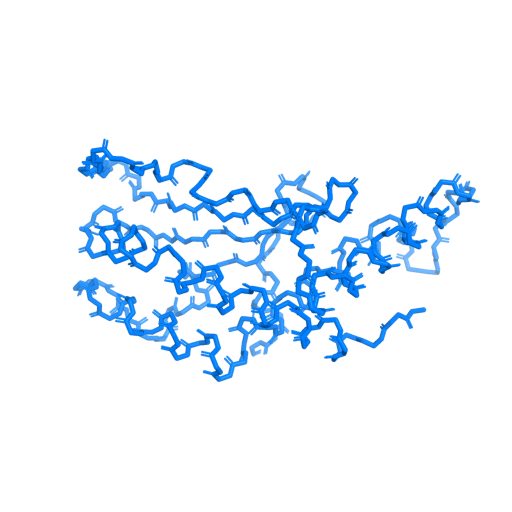 167 ? 4.054 -15.425 -0.161 1.00 87.81 167 GLU A C 1
ATOM 1372 O O . GLU A 1 167 ? 4.198 -16.215 0.776 1.00 87.81 167 GLU A O 1
ATOM 1377 N N . PHE A 1 168 ? 4.521 -14.177 -0.066 1.00 88.25 168 PHE A N 1
ATOM 1378 C CA . PHE A 1 168 ? 5.130 -13.640 1.157 1.00 88.25 168 PHE A CA 1
ATOM 1379 C C . PHE A 1 168 ? 4.860 -12.142 1.346 1.00 88.25 168 PHE A C 1
ATOM 1381 O O . PHE A 1 168 ? 4.543 -11.418 0.405 1.00 88.25 168 PHE A O 1
ATOM 1388 N N . ASN A 1 169 ? 5.047 -11.662 2.578 1.00 91.31 169 ASN A N 1
ATOM 1389 C CA . ASN A 1 169 ? 4.988 -10.239 2.900 1.00 91.31 169 ASN A CA 1
ATOM 1390 C C . ASN A 1 169 ? 6.336 -9.559 2.609 1.00 91.31 169 ASN A C 1
ATOM 1392 O O . ASN A 1 169 ? 7.322 -9.785 3.313 1.00 91.31 169 ASN A O 1
ATOM 1396 N N . PHE A 1 170 ? 6.376 -8.677 1.614 1.00 92.81 170 PHE A N 1
ATOM 1397 C CA . PHE A 1 170 ? 7.572 -7.933 1.208 1.00 92.81 170 PHE A CA 1
ATOM 1398 C C . PHE A 1 170 ? 8.152 -7.052 2.329 1.00 92.81 170 PHE A C 1
ATOM 1400 O O . PHE A 1 170 ? 9.350 -6.775 2.329 1.00 92.81 170 PHE A O 1
ATOM 1407 N N . LEU A 1 171 ? 7.351 -6.650 3.325 1.00 89.56 171 LEU A N 1
ATOM 1408 C CA . LEU A 1 171 ? 7.855 -5.907 4.490 1.00 89.56 171 LEU A CA 1
ATOM 1409 C C . LEU A 1 171 ? 8.776 -6.740 5.386 1.00 89.56 171 LEU A C 1
ATOM 1411 O O . LEU A 1 171 ? 9.666 -6.193 6.033 1.00 89.56 171 LEU A O 1
ATOM 1415 N N . GLU A 1 172 ? 8.599 -8.060 5.433 1.00 86.81 172 GLU A N 1
ATOM 1416 C CA . GLU A 1 172 ? 9.439 -8.936 6.258 1.00 86.81 172 GLU A CA 1
ATOM 1417 C C . GLU A 1 172 ? 10.845 -9.117 5.677 1.00 86.81 172 GLU A C 1
ATOM 1419 O O . GLU A 1 172 ? 11.764 -9.470 6.410 1.00 86.81 172 GLU A O 1
ATOM 1424 N N . GLN A 1 173 ? 11.045 -8.818 4.390 1.00 78.56 173 GLN A N 1
ATOM 1425 C CA . GLN A 1 173 ? 12.361 -8.897 3.748 1.00 78.56 173 GLN A CA 1
ATOM 1426 C C . GLN A 1 173 ? 13.263 -7.689 4.038 1.00 78.56 173 GLN A C 1
ATOM 1428 O O . GLN A 1 173 ? 14.466 -7.741 3.794 1.00 78.56 173 GLN A O 1
ATOM 1433 N N . LEU A 1 174 ? 12.692 -6.598 4.553 1.00 68.06 174 LEU A N 1
ATOM 1434 C CA . LEU A 1 174 ? 13.401 -5.349 4.833 1.00 68.06 174 LEU A CA 1
ATOM 1435 C C . LEU A 1 174 ? 13.709 -5.151 6.332 1.00 68.06 174 LEU A C 1
ATOM 1437 O O . LEU A 1 174 ? 14.165 -4.067 6.708 1.00 68.06 174 LEU A O 1
ATOM 1441 N N . ALA A 1 175 ? 13.393 -6.141 7.177 1.00 54.16 175 ALA A N 1
ATOM 1442 C CA . ALA A 1 175 ? 13.475 -6.087 8.642 1.00 54.16 175 ALA A CA 1
ATOM 1443 C C . ALA A 1 175 ? 14.738 -6.751 9.218 1.00 54.16 175 ALA A C 1
ATOM 1445 O O . ALA A 1 175 ? 15.246 -7.722 8.615 1.00 54.16 175 ALA A O 1
#